Protein AF-A0A0D8Y1Y0-F1 (afdb_monomer)

Organism: Dictyocaulus viviparus (NCBI:txid29172)

Nearest PDB structures (foldseek):
  5npp-assembly1_B  TM=1.571E-01  e=1.015E+00  Staphylococcus aureus subsp. aureus N315
  6qtk-assembly1_A  TM=1.705E-01  e=2.287E+00  Staphylococcus aureus
  5z62-assembly1_C  TM=1.624E-01  e=1.889E+00  Homo sapiens
  6gau-assembly1_B  TM=1.739E-01  e=3.047E+00  Mycobacterium tuberculosis
  8pw5-assembly1_c  TM=1.811E-01  e=4.060E+00  Mus musculus

Foldseek 3Di:
DDDDDDPPLVVLLVVLVVLQDDDDDDPDPSPNLAHNLLSLLCVLLSDDLVLLVVLLVCLLQVQCVVNLVSLVVSLVPNPPPDPVSNVSNQLQRADPLLNCLSVPDDPVRSVVSNVCSVVVVVVVNVVVLVVSLVVDDPVNSSSSVSNVSSSSSSNVSNVVPDDDPDD

Radius of gyration: 17.38 Å; Cα contacts (8 Å, |Δi|>4): 128; chains: 1; bounding box: 42×51×51 Å

pLDDT: mean 80.51, std 20.12, range [32.12, 97.38]

Secondary structure (DSSP, 8-state):
--PPP-HHHHHHHHHHHHTT--S---SS-----S-HHHHHHHHHTT--HHHHHHHHHHHHHT--HHHHHHHHHHHHTS-TT-HHHHHHHHTTSPPHHHHHHHHTS-HHHHHHHHHHHHTT-HHHHHHHHHHHHHTS-HHHHHHHHHHHHHHHHHHHHHHHHSPPP--

Sequence (167 aa):
MAGVPTTSAAQWKNRILDSSGVHALSSAQECVCGTPQIYNVVVLLRLTPLDITEAKDAMMLWMFDQVSRTLHDRASQVEGENLYNLFMVERYLPSDEFIEAVDGLTVVQKTHIGELSIGGRNLELDQIINGVILSLPDEVQVKARNFMMLMNTLVCLHSSLQEPPYY

Mean predicted aligned error: 9.89 Å

Solvent-accessible surface area (backbone atoms only — not comparable to full-atom values): 9741 Å² total; per-residue (Å²): 139,82,85,83,80,76,64,61,70,58,54,51,54,48,51,58,52,61,60,56,64,90,80,88,91,69,100,63,88,73,81,63,47,66,53,67,70,52,54,50,38,48,59,62,40,61,66,46,74,64,56,31,50,46,37,35,50,23,68,50,68,66,47,54,68,64,49,44,52,52,52,52,58,31,50,74,65,49,73,86,87,44,69,66,60,54,53,56,41,60,50,40,41,66,44,71,71,54,50,50,56,54,65,68,49,49,70,69,56,53,51,53,49,40,53,33,49,75,66,65,38,59,71,61,53,52,50,52,52,50,52,56,39,71,73,44,60,74,78,53,31,57,27,41,51,36,20,51,53,47,42,53,23,33,36,41,46,51,61,73,67,54,75,77,83,88,125

Structure (mmCIF, N/CA/C/O backbone):
data_AF-A0A0D8Y1Y0-F1
#
_entry.id   AF-A0A0D8Y1Y0-F1
#
loop_
_atom_site.group_PDB
_atom_site.id
_atom_site.type_symbol
_atom_site.label_atom_id
_atom_site.label_alt_id
_atom_site.label_comp_id
_atom_site.label_asym_id
_atom_site.label_entity_id
_atom_site.label_seq_id
_atom_site.pdbx_PDB_ins_code
_atom_site.Cartn_x
_atom_site.Cartn_y
_atom_site.Cartn_z
_atom_site.occupancy
_atom_site.B_iso_or_equiv
_atom_site.auth_seq_id
_atom_site.auth_comp_id
_atom_site.auth_asym_id
_atom_site.auth_atom_id
_atom_site.pdbx_PDB_model_num
ATOM 1 N N . MET A 1 1 ? -1.287 25.437 35.291 1.00 40.28 1 MET A N 1
ATOM 2 C CA . MET A 1 1 ? -2.633 25.332 34.680 1.00 40.28 1 MET A CA 1
ATOM 3 C C . MET A 1 1 ? -2.722 26.468 33.669 1.00 40.28 1 MET A C 1
ATOM 5 O O . MET A 1 1 ? -2.467 27.585 34.076 1.00 40.28 1 MET A O 1
ATOM 9 N N . ALA A 1 2 ? -2.918 26.294 32.367 1.00 34.28 2 ALA A N 1
ATOM 10 C CA . ALA A 1 2 ? -3.565 25.229 31.615 1.00 34.28 2 ALA A CA 1
ATOM 11 C C . ALA A 1 2 ? -2.778 24.914 30.325 1.00 34.28 2 ALA A C 1
ATOM 13 O O . ALA A 1 2 ? -2.078 25.774 29.795 1.00 34.28 2 ALA A O 1
ATOM 14 N N . GLY A 1 3 ? -2.873 23.661 29.875 1.00 33.41 3 GLY A N 1
ATOM 15 C CA . GLY A 1 3 ? -2.253 23.163 28.651 1.00 33.41 3 GLY A CA 1
ATOM 16 C C . GLY A 1 3 ? -2.971 23.655 27.396 1.00 33.41 3 GLY A C 1
ATOM 17 O O . GLY A 1 3 ? -4.197 23.744 27.358 1.00 33.41 3 GLY A O 1
ATOM 18 N N . VAL A 1 4 ? -2.177 23.970 26.379 1.00 38.41 4 VAL A N 1
ATOM 19 C CA . VAL A 1 4 ? -2.618 24.297 25.020 1.00 38.41 4 VAL A CA 1
ATOM 20 C C . VAL A 1 4 ? -3.068 22.997 24.333 1.00 38.41 4 VAL A C 1
ATOM 22 O O . VAL A 1 4 ? -2.334 22.010 24.411 1.00 38.41 4 VAL A O 1
ATOM 25 N N . PRO A 1 5 ? -4.246 22.945 23.685 1.00 39.22 5 PRO A N 1
ATOM 26 C CA . PRO A 1 5 ? -4.713 21.733 23.031 1.00 39.22 5 PRO A CA 1
ATOM 27 C C . PRO A 1 5 ? -3.993 21.515 21.694 1.00 39.22 5 PRO A C 1
ATOM 29 O O . PRO A 1 5 ? -3.749 22.442 20.924 1.00 39.22 5 PRO A O 1
ATOM 32 N N . THR A 1 6 ? -3.665 20.255 21.435 1.00 42.03 6 THR A N 1
ATOM 33 C CA . THR A 1 6 ? -3.077 19.689 20.219 1.00 42.03 6 THR A CA 1
ATOM 34 C C . THR A 1 6 ? -4.003 19.881 19.010 1.00 42.03 6 THR A C 1
ATOM 36 O O . THR A 1 6 ? -4.928 19.109 18.773 1.00 42.03 6 THR A O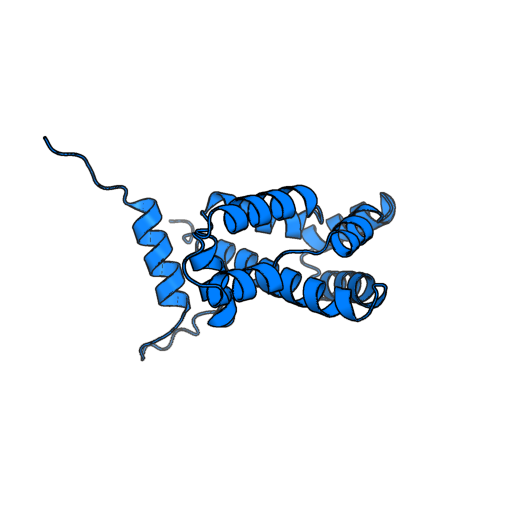 1
ATOM 39 N N . THR A 1 7 ? -3.766 20.932 18.226 1.00 46.44 7 THR A N 1
ATOM 40 C CA . THR A 1 7 ? -4.645 21.367 17.127 1.00 46.44 7 THR A CA 1
ATOM 41 C C . THR A 1 7 ? -4.493 20.590 15.815 1.00 46.44 7 THR A C 1
ATOM 43 O O . THR A 1 7 ? -5.437 20.597 15.029 1.00 46.44 7 THR A O 1
ATOM 46 N N . SER A 1 8 ? -3.391 19.867 15.564 1.00 53.12 8 SER A N 1
ATOM 47 C CA . SER A 1 8 ? -3.234 19.155 14.281 1.00 53.12 8 SER A CA 1
ATOM 48 C C . SER A 1 8 ? -4.024 17.841 14.244 1.00 53.12 8 SER A C 1
ATOM 50 O O . SER A 1 8 ? -4.929 17.705 13.436 1.00 53.12 8 SER A O 1
ATOM 52 N N . ALA A 1 9 ? -3.809 16.898 15.163 1.00 40.66 9 ALA A N 1
ATOM 53 C CA . ALA A 1 9 ? -4.478 15.590 15.105 1.00 40.66 9 ALA A CA 1
ATOM 54 C C . ALA A 1 9 ? -6.024 15.674 15.072 1.00 40.66 9 ALA A C 1
ATOM 56 O O . ALA A 1 9 ? -6.674 14.900 14.369 1.00 40.66 9 ALA A O 1
ATOM 57 N N . ALA A 1 10 ? -6.617 16.646 15.779 1.00 45.72 10 ALA A N 1
ATOM 58 C CA . ALA A 1 10 ? -8.064 16.866 15.785 1.00 45.72 10 ALA A CA 1
ATOM 59 C C . ALA A 1 10 ? -8.596 17.425 14.450 1.00 45.72 10 ALA A C 1
ATOM 61 O O . ALA A 1 10 ? -9.635 16.974 13.972 1.00 45.72 10 ALA A O 1
ATOM 62 N N . GLN A 1 11 ? -7.875 18.358 13.815 1.00 52.22 11 GLN A N 1
ATOM 63 C CA . GLN A 1 11 ? -8.240 18.874 12.489 1.00 52.22 11 GLN A CA 1
ATOM 64 C C . GLN A 1 11 ? -8.158 17.792 11.408 1.00 52.22 11 GLN A C 1
ATOM 66 O O . GLN A 1 11 ? -8.999 17.751 10.514 1.00 52.22 11 GLN A O 1
ATOM 71 N N . TRP A 1 12 ? -7.180 16.893 11.506 1.00 47.34 12 TRP A N 1
ATOM 72 C CA . TRP A 1 12 ? -6.992 15.808 10.543 1.00 47.34 12 TRP A CA 1
ATOM 73 C C . TRP A 1 12 ? -8.078 14.744 10.661 1.00 47.34 12 TRP A C 1
ATOM 75 O O . TRP A 1 12 ? -8.635 14.321 9.651 1.00 47.34 12 TRP A O 1
ATOM 85 N N . LYS A 1 13 ? -8.447 14.373 11.892 1.00 51.75 13 LYS A N 1
ATOM 86 C CA . LYS A 1 13 ? -9.573 13.468 12.136 1.00 51.75 13 LYS A CA 1
ATOM 87 C C . LYS A 1 13 ? -10.875 14.027 11.557 1.00 51.75 13 LYS A C 1
ATOM 89 O O . LYS A 1 13 ? -11.609 13.280 10.922 1.00 51.75 13 LYS A O 1
ATOM 94 N N . ASN A 1 14 ? -11.127 15.328 11.723 1.00 53.88 14 ASN A N 1
ATOM 95 C CA . ASN A 1 14 ? -12.312 15.972 11.156 1.00 53.88 14 ASN A CA 1
ATOM 96 C C . ASN A 1 14 ? -12.292 15.959 9.621 1.00 53.88 14 ASN A C 1
ATOM 98 O O . ASN A 1 14 ? -13.288 15.566 9.040 1.00 53.88 14 ASN A O 1
ATOM 102 N N . ARG A 1 15 ? -11.158 16.235 8.957 1.00 57.25 15 ARG A N 1
ATOM 103 C CA . ARG A 1 15 ? -11.072 16.157 7.481 1.00 57.25 15 ARG A CA 1
ATOM 104 C C . ARG A 1 15 ? -11.255 14.737 6.928 1.00 57.25 15 ARG A C 1
ATOM 106 O O . ARG A 1 15 ? -11.868 14.568 5.880 1.00 57.25 15 ARG A O 1
ATOM 113 N N . ILE A 1 16 ? -10.755 13.714 7.628 1.00 53.22 16 ILE A N 1
ATOM 114 C CA . ILE A 1 16 ? -10.997 12.303 7.269 1.00 53.22 16 ILE A CA 1
ATOM 115 C C . ILE A 1 16 ? -12.491 11.965 7.400 1.00 53.22 16 ILE A C 1
ATOM 117 O O . ILE A 1 16 ? -13.040 11.272 6.547 1.00 53.22 16 ILE A O 1
ATOM 121 N N . LEU A 1 17 ? -13.154 12.470 8.447 1.00 55.28 17 LEU A N 1
ATOM 122 C CA . LEU A 1 17 ? -14.593 12.294 8.659 1.00 55.28 17 LEU A CA 1
ATOM 123 C C . LEU A 1 17 ? -15.433 13.092 7.644 1.00 55.28 17 LEU A C 1
ATOM 125 O O . LEU A 1 17 ? -16.400 12.551 7.116 1.00 55.28 17 LEU A O 1
ATOM 129 N N . ASP A 1 18 ? -15.043 14.317 7.297 1.00 54.19 18 ASP A N 1
ATOM 130 C CA . ASP A 1 18 ? -15.715 15.139 6.280 1.00 54.19 18 ASP A CA 1
ATOM 131 C C . ASP A 1 18 ? -15.621 14.469 4.898 1.00 54.19 18 ASP A C 1
ATOM 133 O O . ASP A 1 18 ? -16.620 14.328 4.196 1.00 54.19 18 ASP A O 1
ATOM 137 N N . SER A 1 19 ? -14.455 13.900 4.569 1.00 50.22 19 SER A N 1
ATOM 138 C CA . SER A 1 19 ? -14.241 13.084 3.367 1.00 50.22 19 SER A CA 1
ATOM 139 C C . SER A 1 19 ? -15.071 11.786 3.325 1.00 50.22 19 SER A C 1
ATOM 141 O O . SER A 1 19 ? -15.148 11.163 2.264 1.00 50.22 19 SER A O 1
ATOM 143 N N . SER A 1 20 ? -15.659 11.353 4.447 1.00 47.19 20 SER A N 1
ATOM 144 C CA . SER A 1 20 ? -16.489 10.142 4.537 1.00 47.19 20 SER A CA 1
ATOM 145 C C . SER A 1 20 ? -17.991 10.392 4.319 1.00 47.19 20 SER A C 1
ATOM 147 O O . SER A 1 20 ? -18.762 9.435 4.258 1.00 47.19 20 SER A O 1
ATOM 149 N N . GLY A 1 21 ? -18.399 11.655 4.131 1.00 46.09 21 GLY A N 1
ATOM 150 C CA . GLY A 1 21 ? -19.657 12.036 3.485 1.00 46.09 21 GLY A CA 1
ATOM 151 C C . GLY A 1 21 ? -20.942 11.449 4.083 1.00 46.09 21 GLY A C 1
ATOM 152 O O . GLY A 1 21 ? -21.658 10.711 3.408 1.00 46.09 21 GLY A O 1
ATOM 153 N N . VAL A 1 22 ? -21.304 11.854 5.306 1.00 44.25 22 VAL A N 1
ATOM 154 C CA . VAL A 1 22 ? -22.705 11.846 5.774 1.00 44.25 22 VAL A CA 1
ATOM 155 C C . VAL A 1 22 ? -23.104 13.277 6.142 1.00 44.25 22 VAL A C 1
ATOM 157 O O . VAL A 1 22 ? -23.042 13.647 7.306 1.00 44.25 22 VAL A O 1
ATOM 160 N N . HIS A 1 23 ? -23.439 14.095 5.137 1.00 36.53 23 HIS A N 1
ATOM 161 C CA . HIS A 1 23 ? -24.515 15.108 5.089 1.00 36.53 23 HIS A CA 1
ATOM 162 C C . HIS A 1 23 ? -24.314 16.077 3.903 1.00 36.53 23 HIS A C 1
ATOM 164 O O . HIS A 1 23 ? -23.218 16.259 3.394 1.00 36.53 23 HIS A O 1
ATOM 170 N N . ALA A 1 24 ? -25.428 16.614 3.403 1.00 41.00 24 ALA A N 1
ATOM 171 C CA . ALA A 1 24 ? -25.623 17.107 2.042 1.00 41.00 24 ALA A CA 1
ATOM 172 C C . ALA A 1 24 ? -25.271 18.592 1.785 1.00 41.00 24 ALA A C 1
ATOM 174 O O . ALA A 1 24 ? -25.328 19.414 2.694 1.00 41.00 24 ALA A O 1
ATOM 175 N N . LEU A 1 25 ? -25.124 18.896 0.480 1.00 40.12 25 LEU A N 1
ATOM 176 C CA . LEU A 1 25 ? -25.242 20.188 -0.232 1.00 40.12 25 LEU A CA 1
ATOM 177 C C . LEU A 1 25 ? -24.039 21.156 -0.215 1.00 40.12 25 LEU A C 1
ATOM 179 O O . LEU A 1 25 ? -24.004 22.106 0.557 1.00 40.12 25 LEU A O 1
ATOM 183 N N . SER A 1 26 ? -23.161 21.029 -1.219 1.00 32.12 26 SER A N 1
ATOM 184 C CA . SER A 1 26 ? -22.576 22.151 -1.979 1.00 32.12 26 SER A CA 1
ATOM 185 C C . SER A 1 26 ? -21.871 21.613 -3.233 1.00 32.12 26 SER A C 1
ATOM 187 O O . SER A 1 26 ? -21.272 20.546 -3.205 1.00 32.12 26 SER A O 1
ATOM 189 N N . SER A 1 27 ? -21.982 22.317 -4.358 1.00 34.38 27 SER A N 1
ATOM 190 C CA . SER A 1 27 ? -21.611 21.890 -5.716 1.00 34.38 27 SER A CA 1
ATOM 191 C C . SER A 1 27 ? -20.102 21.896 -6.018 1.00 34.38 27 SER A C 1
ATOM 193 O O . SER A 1 27 ? -19.687 22.334 -7.091 1.00 34.38 27 SER A O 1
ATOM 195 N N . ALA A 1 28 ? -19.276 21.408 -5.099 1.00 38.25 28 ALA A N 1
ATOM 196 C CA . ALA A 1 28 ? -17.915 20.996 -5.404 1.00 38.25 28 ALA A CA 1
ATOM 197 C C . ALA A 1 28 ? -17.913 19.469 -5.449 1.00 38.25 28 ALA A C 1
ATOM 199 O O . ALA A 1 28 ? -18.358 18.822 -4.507 1.00 38.25 28 ALA A O 1
ATOM 200 N N . GLN A 1 29 ? -17.467 18.886 -6.560 1.00 36.94 29 GLN A N 1
ATOM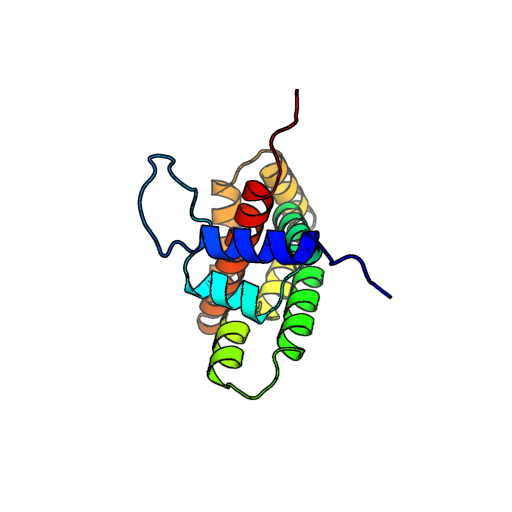 201 C CA . GLN A 1 29 ? -17.194 17.456 -6.641 1.00 36.94 29 GLN A CA 1
ATOM 202 C C . GLN A 1 29 ? -16.057 17.158 -5.648 1.00 36.94 29 GLN A C 1
ATOM 204 O O . GLN A 1 29 ? -14.883 17.246 -6.000 1.00 36.94 29 GLN A O 1
ATOM 209 N N . GLU A 1 30 ? -16.396 16.897 -4.387 1.00 42.91 30 GLU A N 1
ATOM 210 C CA . GLU A 1 30 ? -15.447 16.419 -3.390 1.00 42.91 30 GLU A CA 1
ATOM 211 C C . GLU A 1 30 ? -14.910 15.085 -3.905 1.00 42.91 30 GLU A C 1
ATOM 213 O O . GLU A 1 30 ? -15.660 14.141 -4.165 1.00 42.91 30 GLU A O 1
ATOM 218 N N . CYS A 1 31 ? -13.605 15.043 -4.167 1.00 45.94 31 CYS A N 1
ATOM 219 C CA . CYS A 1 31 ? -12.926 13.841 -4.618 1.00 45.94 31 CYS A CA 1
ATOM 220 C C . CYS A 1 31 ? -12.957 12.846 -3.451 1.00 45.94 31 CYS A C 1
ATOM 222 O O . CYS A 1 31 ? -12.144 12.930 -2.533 1.00 45.94 31 CYS A O 1
ATOM 224 N N . VAL A 1 32 ? -13.951 11.958 -3.435 1.00 70.44 32 VAL A N 1
ATOM 225 C CA . VAL A 1 32 ? -14.077 10.948 -2.385 1.00 70.44 32 VAL A CA 1
ATOM 226 C C . VAL A 1 32 ? -12.960 9.926 -2.595 1.00 70.44 32 VAL A C 1
ATOM 228 O O . VAL A 1 32 ? -12.983 9.151 -3.548 1.00 70.44 32 VAL A O 1
ATOM 231 N N . CYS A 1 33 ? -11.957 9.957 -1.719 1.00 74.69 33 CYS A N 1
ATOM 232 C CA . CYS A 1 33 ? -10.730 9.173 -1.852 1.00 74.69 33 CYS A CA 1
ATOM 233 C C . CYS A 1 33 ? -10.898 7.664 -1.649 1.00 74.69 33 CYS A C 1
ATOM 235 O O . CYS A 1 33 ? -9.990 6.908 -1.986 1.00 74.69 33 CYS A O 1
ATOM 237 N N . GLY A 1 34 ? -12.030 7.208 -1.110 1.00 78.06 34 GLY A N 1
ATOM 238 C CA . GLY A 1 34 ? -12.257 5.792 -0.853 1.00 78.06 34 GLY A CA 1
ATOM 239 C C . GLY A 1 34 ? -13.686 5.463 -0.441 1.00 78.06 34 GLY A C 1
ATOM 240 O O . GLY A 1 34 ? -14.589 6.292 -0.469 1.00 78.06 34 GLY A O 1
ATOM 241 N N . THR A 1 35 ? -13.903 4.211 -0.051 1.00 84.06 35 THR A N 1
ATOM 242 C CA . THR A 1 35 ? -15.203 3.759 0.460 1.00 84.06 35 THR A CA 1
ATOM 243 C C . THR A 1 35 ? -15.297 3.977 1.974 1.00 84.06 35 THR A C 1
ATOM 245 O O . THR A 1 35 ? -14.262 3.969 2.650 1.00 84.06 35 THR A O 1
ATOM 248 N N . PRO A 1 36 ? -16.508 4.101 2.555 1.00 83.25 36 PRO A N 1
ATOM 249 C CA . PRO A 1 36 ? -16.691 4.204 4.008 1.00 83.25 36 PRO A CA 1
ATOM 250 C C . PRO A 1 36 ? -15.969 3.102 4.799 1.00 83.25 36 PRO A C 1
ATOM 252 O O . PRO A 1 36 ? -15.462 3.335 5.894 1.00 83.25 36 PRO A O 1
ATOM 255 N N . GLN A 1 37 ? -15.871 1.897 4.230 1.00 84.38 37 GLN A N 1
ATOM 256 C CA . GLN A 1 37 ? -15.156 0.770 4.821 1.00 84.38 37 GLN A CA 1
ATOM 257 C C . GLN A 1 37 ? -13.658 1.055 4.980 1.00 84.38 37 GLN A C 1
ATOM 259 O O . GLN A 1 37 ? -13.100 0.753 6.031 1.00 84.38 37 GLN A O 1
ATOM 264 N N . ILE A 1 38 ? -13.012 1.656 3.977 1.00 85.69 38 ILE A N 1
ATOM 265 C CA . ILE A 1 38 ? -11.579 1.972 4.036 1.00 85.69 38 ILE A CA 1
ATOM 266 C C . ILE A 1 38 ? -11.326 3.110 5.028 1.00 85.69 38 ILE A C 1
ATOM 268 O O . ILE A 1 38 ? -10.387 3.027 5.814 1.00 85.69 38 ILE A O 1
ATOM 272 N N . TYR A 1 39 ? -12.199 4.122 5.085 1.00 84.94 39 TYR A N 1
ATOM 273 C CA . TYR A 1 39 ? -12.107 5.169 6.111 1.00 84.94 39 TYR A CA 1
ATOM 274 C C . TYR A 1 39 ? -12.184 4.603 7.527 1.00 84.94 39 TYR A C 1
ATOM 276 O O . TYR A 1 39 ? -11.409 5.005 8.395 1.00 84.94 39 TYR A O 1
ATOM 284 N N . ASN A 1 40 ? -13.060 3.620 7.755 1.00 86.81 40 ASN A N 1
ATOM 285 C CA . ASN A 1 40 ? -13.110 2.927 9.038 1.00 86.81 40 ASN A CA 1
ATOM 286 C C . ASN A 1 40 ? -11.776 2.244 9.359 1.00 86.81 40 ASN A C 1
ATOM 288 O O . ASN A 1 40 ? -11.316 2.352 10.490 1.00 86.81 40 ASN A O 1
ATOM 292 N N . VAL A 1 41 ? -11.121 1.604 8.385 1.00 89.56 41 VAL A N 1
ATOM 293 C CA . VAL A 1 41 ? -9.790 1.000 8.579 1.00 89.56 41 VAL A CA 1
ATOM 294 C C . VAL A 1 41 ? -8.745 2.061 8.937 1.00 89.56 41 VAL A C 1
ATOM 296 O O . VAL A 1 41 ? -8.017 1.878 9.908 1.00 89.56 41 VAL A O 1
ATOM 299 N N . VAL A 1 42 ? -8.717 3.199 8.234 1.00 89.31 42 VAL A N 1
ATOM 300 C CA . VAL A 1 42 ? -7.807 4.325 8.532 1.00 89.31 42 VAL A CA 1
ATOM 301 C C . VAL A 1 42 ? -7.989 4.828 9.969 1.00 89.31 42 VAL A C 1
ATOM 303 O O . VAL A 1 42 ? -7.011 5.039 10.690 1.00 89.31 42 VAL A O 1
ATOM 306 N N . VAL A 1 43 ? -9.241 4.989 10.409 1.00 88.62 43 VAL A N 1
ATOM 307 C CA . VAL A 1 43 ? -9.577 5.445 11.766 1.00 88.62 43 VAL A CA 1
ATOM 308 C C . VAL A 1 43 ? -9.235 4.389 12.819 1.00 88.62 43 VAL A C 1
ATOM 310 O O . VAL A 1 43 ? -8.687 4.738 13.865 1.00 88.62 43 VAL A O 1
ATOM 313 N N . LEU A 1 44 ? -9.532 3.113 12.556 1.00 90.88 44 LEU A N 1
ATOM 314 C CA . LEU A 1 44 ? -9.241 2.001 13.467 1.00 90.88 44 LEU A CA 1
ATOM 315 C C . LEU A 1 44 ? -7.738 1.831 13.684 1.00 90.88 44 LEU A C 1
ATOM 317 O O . LEU A 1 44 ? -7.303 1.710 14.826 1.00 90.88 44 LEU A O 1
ATOM 321 N N . LEU A 1 45 ? -6.953 1.910 12.609 1.00 91.12 45 LEU A N 1
ATOM 322 C CA . LEU A 1 45 ? -5.491 1.882 12.656 1.00 91.12 45 LEU A CA 1
ATOM 323 C C . LEU A 1 45 ? -4.882 3.149 13.270 1.00 91.12 45 LEU A C 1
ATOM 325 O O . LEU A 1 45 ? -3.682 3.185 13.526 1.00 91.12 45 LEU A O 1
ATOM 329 N N . ARG A 1 46 ? -5.685 4.195 13.513 1.00 90.62 46 ARG A N 1
ATOM 330 C CA . ARG A 1 46 ? -5.227 5.489 14.038 1.00 90.62 46 ARG A CA 1
ATOM 331 C C . ARG A 1 46 ? -4.070 6.064 13.207 1.00 90.62 46 ARG A C 1
ATOM 333 O O . ARG A 1 46 ? -3.115 6.596 13.774 1.00 90.62 46 ARG A O 1
ATOM 340 N N . LEU A 1 47 ? -4.158 5.946 11.877 1.00 90.56 47 LEU A N 1
ATOM 341 C CA . LEU A 1 47 ? -3.094 6.396 10.979 1.00 90.56 47 LEU A CA 1
ATOM 342 C C . LEU A 1 47 ? -2.866 7.900 11.121 1.00 90.56 47 LEU A C 1
ATOM 344 O O . LEU A 1 47 ? -3.789 8.715 11.056 1.00 90.56 47 LEU A O 1
ATOM 348 N N . THR A 1 48 ? -1.608 8.250 11.336 1.00 89.75 48 THR A N 1
ATOM 349 C CA . THR A 1 48 ? -1.133 9.620 11.469 1.00 89.75 48 THR A CA 1
ATOM 350 C C . THR A 1 48 ? -0.774 10.201 1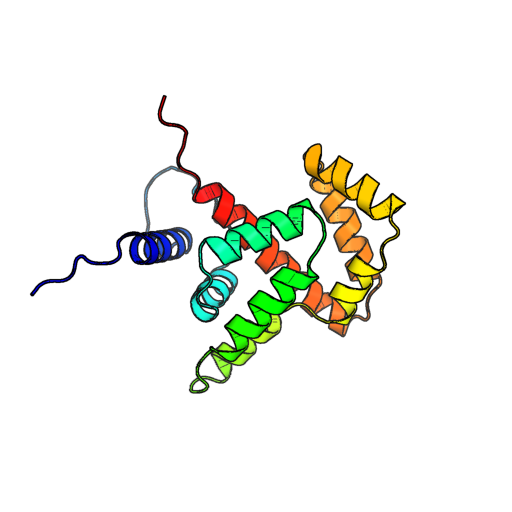0.099 1.00 89.75 48 THR A C 1
ATOM 352 O O . THR A 1 48 ? -0.592 9.457 9.135 1.00 89.75 48 THR A O 1
ATOM 355 N N . PRO A 1 49 ? -0.597 11.529 9.990 1.00 88.25 49 PRO A N 1
ATOM 356 C CA . PRO A 1 49 ? -0.118 12.140 8.751 1.00 88.25 49 PRO A CA 1
ATOM 357 C C . PRO A 1 49 ? 1.221 11.568 8.275 1.00 88.25 49 PRO A C 1
ATOM 359 O O . PRO A 1 49 ? 1.440 11.456 7.076 1.00 88.25 49 PRO A O 1
ATOM 362 N N . LEU A 1 50 ? 2.098 11.177 9.209 1.00 90.94 50 LEU A N 1
ATOM 363 C CA . LEU A 1 50 ? 3.382 10.564 8.881 1.00 90.94 50 LEU A CA 1
ATOM 364 C C . LEU A 1 50 ? 3.195 9.185 8.239 1.00 90.94 50 LEU A C 1
ATOM 366 O O . LEU A 1 50 ? 3.818 8.916 7.219 1.00 90.94 50 LEU A O 1
ATOM 370 N N . ASP A 1 51 ? 2.293 8.362 8.783 1.00 93.31 51 ASP A N 1
ATOM 371 C CA . ASP A 1 51 ? 1.983 7.040 8.219 1.00 93.31 51 ASP A CA 1
ATOM 372 C C . ASP A 1 51 ? 1.372 7.175 6.804 1.00 93.31 51 ASP A C 1
ATOM 374 O O . ASP A 1 51 ? 1.642 6.374 5.912 1.00 93.31 51 ASP A O 1
ATOM 378 N N . ILE A 1 52 ? 0.573 8.225 6.568 1.00 91.50 52 ILE A N 1
ATOM 379 C CA . ILE A 1 52 ? -0.003 8.536 5.249 1.00 91.50 52 ILE A CA 1
ATOM 380 C C . ILE A 1 52 ? 1.085 8.979 4.253 1.00 91.50 52 ILE A C 1
ATOM 382 O O . ILE A 1 52 ? 1.052 8.573 3.089 1.00 91.50 52 ILE A O 1
ATOM 386 N N . THR A 1 53 ? 2.051 9.795 4.683 1.00 92.94 53 THR A N 1
ATOM 387 C CA . THR A 1 53 ? 3.213 10.163 3.856 1.00 92.94 53 THR A CA 1
ATOM 388 C C . THR A 1 53 ? 4.056 8.940 3.516 1.00 92.94 53 THR A C 1
ATOM 390 O O . THR A 1 53 ? 4.402 8.754 2.354 1.00 92.94 53 THR A O 1
ATOM 393 N N . GLU A 1 54 ? 4.307 8.061 4.487 1.00 94.88 54 GLU A N 1
ATOM 394 C CA . GLU A 1 54 ? 5.015 6.799 4.255 1.00 94.88 54 GLU A CA 1
ATOM 395 C C . GLU A 1 54 ? 4.292 5.932 3.217 1.00 94.88 54 GLU A C 1
ATOM 397 O O . GLU A 1 54 ? 4.924 5.399 2.309 1.00 94.88 54 GLU A O 1
ATOM 402 N N . ALA A 1 55 ? 2.958 5.854 3.275 1.00 94.38 55 ALA A N 1
ATOM 403 C CA . ALA A 1 55 ? 2.179 5.134 2.275 1.00 94.38 55 ALA A CA 1
ATOM 404 C C . ALA A 1 55 ? 2.299 5.745 0.869 1.00 94.38 55 ALA A C 1
ATOM 406 O O . ALA A 1 55 ? 2.373 5.021 -0.126 1.00 94.38 55 ALA A O 1
ATOM 407 N N . LYS A 1 56 ? 2.349 7.077 0.770 1.00 92.56 56 LYS A N 1
ATOM 408 C CA . LYS A 1 56 ? 2.586 7.762 -0.504 1.00 92.56 56 LYS A CA 1
ATOM 409 C C . LYS A 1 56 ? 3.976 7.460 -1.055 1.00 92.56 56 LYS A C 1
ATOM 411 O O . LYS A 1 56 ? 4.096 7.160 -2.242 1.00 92.56 56 LYS A O 1
ATOM 416 N N . ASP A 1 57 ? 5.000 7.539 -0.217 1.00 92.50 57 ASP A N 1
ATOM 417 C CA . ASP A 1 57 ? 6.376 7.275 -0.630 1.00 92.50 57 ASP A CA 1
ATOM 418 C C . ASP A 1 57 ? 6.536 5.808 -1.049 1.00 92.50 57 ASP A C 1
ATOM 420 O O . ASP A 1 57 ? 7.114 5.531 -2.098 1.00 92.50 57 ASP A O 1
ATOM 424 N N . ALA A 1 58 ? 5.914 4.878 -0.318 1.00 93.69 58 ALA A N 1
ATOM 425 C CA . ALA A 1 58 ? 5.846 3.464 -0.677 1.00 93.69 58 ALA A CA 1
ATOM 426 C C . ALA A 1 58 ? 5.207 3.242 -2.057 1.00 93.69 58 ALA A C 1
ATOM 428 O O . ALA A 1 58 ? 5.740 2.490 -2.868 1.00 93.69 58 ALA A O 1
ATOM 429 N N . MET A 1 59 ? 4.105 3.935 -2.362 1.00 91.62 59 MET A N 1
ATOM 430 C CA . MET A 1 59 ? 3.446 3.873 -3.675 1.00 91.62 59 MET A CA 1
ATOM 431 C C . MET A 1 59 ? 4.285 4.492 -4.796 1.00 91.62 59 MET A C 1
ATOM 433 O O . MET A 1 59 ? 4.257 4.010 -5.926 1.00 91.62 59 MET A O 1
ATOM 437 N N . MET A 1 60 ? 5.042 5.550 -4.504 1.00 88.06 60 MET A N 1
ATOM 438 C CA . MET A 1 60 ? 5.915 6.194 -5.485 1.00 88.06 60 MET A CA 1
ATOM 439 C C . MET A 1 60 ? 7.147 5.336 -5.795 1.00 88.06 60 MET A C 1
ATOM 441 O O . MET A 1 60 ? 7.521 5.193 -6.960 1.00 88.06 60 MET A O 1
ATOM 445 N N . LEU A 1 61 ? 7.759 4.766 -4.756 1.00 88.75 61 LEU A N 1
ATOM 446 C CA . LEU A 1 61 ? 9.020 4.026 -4.823 1.00 88.75 61 LEU A CA 1
ATOM 447 C C . LEU A 1 61 ? 8.839 2.517 -5.014 1.00 88.75 61 LEU A C 1
ATOM 449 O O . LEU A 1 61 ? 9.821 1.825 -5.272 1.00 88.75 61 LEU A O 1
ATOM 453 N N . TRP A 1 62 ? 7.610 2.010 -4.893 1.00 89.31 62 TRP A N 1
ATOM 454 C CA . TRP A 1 62 ? 7.288 0.580 -4.937 1.00 89.31 62 TRP A CA 1
ATOM 455 C C . TRP A 1 62 ? 8.069 -0.237 -3.904 1.00 89.31 62 TRP A C 1
ATOM 457 O O . TRP A 1 62 ? 8.595 -1.315 -4.180 1.00 89.31 62 TRP A O 1
ATOM 467 N N . MET A 1 63 ? 8.137 0.310 -2.693 1.00 91.06 63 MET A N 1
ATOM 468 C CA . MET A 1 63 ? 8.748 -0.317 -1.527 1.00 91.06 63 MET A CA 1
ATOM 469 C C . MET A 1 63 ? 7.716 -0.367 -0.409 1.00 91.06 63 MET A C 1
ATOM 471 O O . MET A 1 63 ? 7.392 0.658 0.187 1.00 91.06 63 MET A O 1
ATOM 475 N N . PHE A 1 64 ? 7.162 -1.552 -0.158 1.00 95.12 64 PHE A N 1
ATOM 476 C CA . PHE A 1 64 ? 6.036 -1.721 0.765 1.00 95.12 64 PHE A CA 1
ATOM 477 C C . PHE A 1 64 ? 6.432 -2.320 2.121 1.00 95.12 64 PHE A C 1
ATOM 479 O O . PHE A 1 64 ? 5.588 -2.438 3.005 1.00 95.12 64 PHE A O 1
ATOM 486 N N . ASP A 1 65 ? 7.697 -2.677 2.320 1.00 94.12 65 ASP A N 1
ATOM 487 C CA . ASP A 1 65 ? 8.201 -3.336 3.527 1.00 94.12 65 ASP A CA 1
ATOM 488 C C . ASP A 1 65 ? 8.065 -2.463 4.786 1.00 94.12 65 ASP A C 1
ATOM 490 O O . ASP A 1 65 ? 7.707 -2.952 5.861 1.00 94.12 65 ASP A O 1
ATOM 494 N N . GLN A 1 66 ? 8.336 -1.160 4.671 1.00 95.00 66 GLN A N 1
ATOM 495 C CA . GLN A 1 66 ? 8.230 -0.239 5.799 1.00 95.00 66 GLN A CA 1
ATOM 496 C C . GLN A 1 66 ? 6.763 0.028 6.150 1.00 95.00 66 GLN A C 1
ATOM 498 O O . GLN A 1 66 ? 6.365 -0.209 7.290 1.00 95.00 66 GLN A O 1
ATOM 503 N N . VAL A 1 67 ? 5.940 0.391 5.158 1.00 96.00 67 VAL A N 1
ATOM 504 C CA . VAL A 1 67 ? 4.507 0.650 5.380 1.00 96.00 67 VAL A CA 1
ATOM 505 C C . VAL A 1 67 ? 3.768 -0.596 5.855 1.00 96.00 67 VAL A C 1
ATOM 507 O O . VAL A 1 67 ? 2.895 -0.492 6.710 1.00 96.00 67 VAL A O 1
ATOM 510 N N . SER A 1 68 ? 4.153 -1.785 5.387 1.00 96.31 68 SER A N 1
ATOM 511 C CA . SER A 1 68 ? 3.628 -3.056 5.893 1.00 96.31 68 SER A CA 1
ATOM 512 C C . SER A 1 68 ? 3.858 -3.190 7.400 1.00 96.31 68 SER A C 1
ATOM 514 O O . SER A 1 68 ? 2.903 -3.380 8.158 1.00 96.31 68 SER A O 1
ATOM 516 N N . ARG A 1 69 ? 5.104 -2.997 7.857 1.00 96.25 69 ARG A N 1
ATOM 517 C CA . ARG A 1 69 ? 5.456 -3.040 9.284 1.00 96.25 69 ARG A CA 1
ATOM 518 C C . ARG A 1 69 ? 4.681 -2.005 10.088 1.00 96.25 69 ARG A C 1
ATOM 520 O O . ARG A 1 69 ? 4.073 -2.360 11.093 1.00 96.25 69 ARG A O 1
ATOM 527 N N . THR A 1 70 ? 4.620 -0.766 9.606 1.00 95.88 70 THR A N 1
ATOM 528 C CA . THR A 1 70 ? 3.844 0.304 10.243 1.00 95.88 70 THR A CA 1
ATOM 529 C C . THR A 1 70 ? 2.375 -0.092 10.396 1.00 95.88 70 THR A C 1
ATOM 531 O O . THR A 1 70 ? 1.811 0.034 11.480 1.00 95.88 70 THR A O 1
ATOM 534 N N . LEU A 1 71 ? 1.739 -0.621 9.348 1.00 95.12 71 LEU A N 1
ATOM 535 C CA . LEU A 1 71 ? 0.334 -1.030 9.397 1.00 95.12 71 LEU A CA 1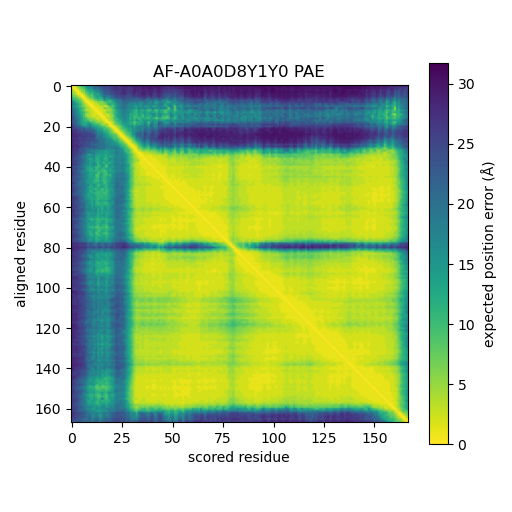
ATOM 536 C C . LEU A 1 71 ? 0.101 -2.208 10.354 1.00 95.12 71 LEU A C 1
ATOM 538 O O . LEU A 1 71 ? -0.880 -2.185 11.099 1.00 95.12 71 LEU A O 1
ATOM 542 N N . HIS A 1 72 ? 1.000 -3.195 10.393 1.00 94.81 72 HIS A N 1
ATOM 543 C CA . HIS A 1 72 ? 0.934 -4.301 11.355 1.00 94.81 72 HIS A CA 1
ATOM 544 C C . HIS A 1 72 ? 1.122 -3.825 12.803 1.00 94.81 72 HIS A C 1
ATOM 546 O O . HIS A 1 72 ? 0.363 -4.231 13.689 1.00 94.81 72 HIS A O 1
ATOM 552 N N . ASP A 1 73 ? 2.054 -2.905 13.049 1.00 93.88 73 ASP A N 1
ATOM 553 C CA . ASP A 1 73 ? 2.265 -2.308 14.369 1.00 93.88 73 ASP A CA 1
ATOM 554 C C . ASP A 1 73 ? 1.026 -1.530 14.827 1.00 93.88 73 ASP A C 1
ATOM 556 O O . ASP A 1 73 ? 0.591 -1.666 15.974 1.00 93.88 73 ASP A O 1
ATOM 560 N N . ARG A 1 74 ? 0.402 -0.758 13.929 1.00 91.94 74 ARG A N 1
ATOM 561 C CA . ARG A 1 74 ? -0.863 -0.053 14.189 1.00 91.94 74 ARG A CA 1
ATOM 562 C C . ARG A 1 74 ? -2.013 -1.025 14.451 1.00 91.94 74 ARG A C 1
ATOM 564 O O . ARG A 1 74 ? -2.797 -0.799 15.370 1.00 91.94 74 ARG A O 1
ATOM 571 N N . ALA A 1 75 ? -2.091 -2.121 13.698 1.00 91.12 75 ALA A N 1
ATOM 572 C CA . ALA A 1 75 ? -3.101 -3.157 13.887 1.00 91.12 75 ALA A CA 1
ATOM 573 C C . ALA A 1 75 ? -2.974 -3.846 15.254 1.00 91.12 75 ALA A C 1
ATOM 575 O O . ALA A 1 75 ? -3.985 -4.079 15.913 1.00 91.12 75 ALA A O 1
ATOM 576 N N . SER A 1 76 ? -1.747 -4.091 15.730 1.00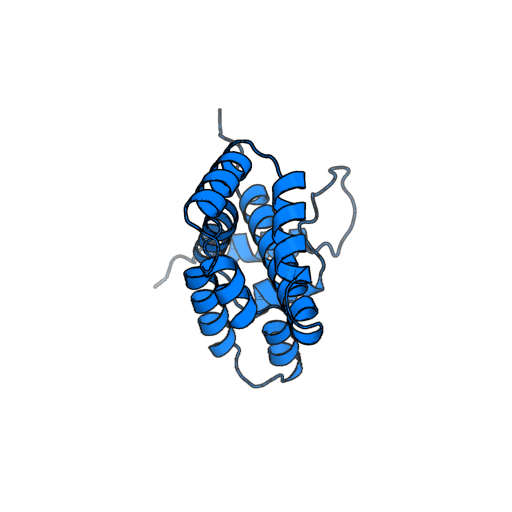 89.75 76 SER A N 1
ATOM 577 C CA . SER A 1 76 ? -1.502 -4.688 17.054 1.00 89.75 76 SER A CA 1
ATOM 578 C C . SER A 1 76 ? -2.020 -3.835 18.225 1.00 89.75 76 SER A C 1
ATOM 580 O O . SER A 1 76 ? -2.268 -4.351 19.313 1.00 89.75 76 SER A O 1
ATOM 582 N N . GLN A 1 77 ? -2.214 -2.530 17.996 1.00 86.75 77 GLN A N 1
ATOM 583 C CA . GLN A 1 77 ? -2.710 -1.559 18.977 1.00 86.75 77 GLN A CA 1
ATOM 584 C C . GLN A 1 77 ? -4.236 -1.396 18.945 1.00 86.75 77 GLN A C 1
ATOM 586 O O . GLN A 1 77 ? -4.790 -0.632 19.740 1.00 86.75 77 GLN A O 1
ATOM 591 N N . VAL A 1 78 ? -4.932 -2.078 18.029 1.00 85.38 78 VAL A N 1
ATOM 592 C CA . VAL A 1 78 ? -6.396 -2.101 17.995 1.00 85.38 78 VAL A CA 1
ATOM 593 C C . VAL A 1 78 ? -6.872 -2.935 19.188 1.00 85.38 78 VAL A C 1
ATOM 595 O O . VAL A 1 78 ? -6.854 -4.162 19.155 1.00 85.38 78 VAL A O 1
ATOM 598 N N . GLU A 1 79 ? -7.241 -2.255 20.278 1.00 67.31 79 GLU A N 1
ATOM 599 C CA . GLU A 1 79 ? -7.666 -2.877 21.539 1.00 67.31 79 GLU A CA 1
ATOM 600 C C . GLU A 1 79 ? -8.785 -3.918 21.321 1.00 67.31 79 GLU A C 1
ATOM 602 O O . GLU A 1 79 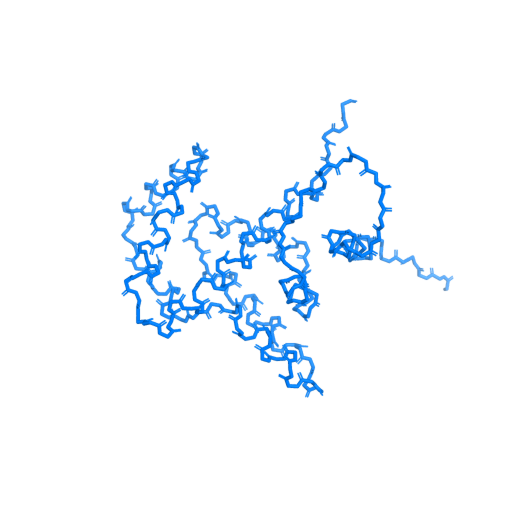? -9.795 -3.666 20.658 1.00 67.31 79 GLU A O 1
ATOM 607 N N . GLY A 1 80 ? -8.576 -5.114 21.883 1.00 60.12 80 GLY A N 1
ATOM 608 C CA . GLY A 1 80 ? -9.261 -6.368 21.547 1.00 60.12 80 GLY A CA 1
ATOM 609 C C . GLY A 1 80 ? -10.709 -6.539 22.014 1.00 60.12 80 GLY A C 1
ATOM 610 O O . GLY A 1 80 ? -11.143 -7.672 22.203 1.00 60.12 80 GLY A O 1
ATOM 611 N N . GLU A 1 81 ? -11.482 -5.469 22.196 1.00 57.78 81 GLU A N 1
ATOM 612 C CA . GLU A 1 81 ? -12.885 -5.595 22.628 1.00 57.78 81 GLU A CA 1
ATOM 613 C C . GLU A 1 81 ? -13.858 -5.880 21.471 1.00 57.78 81 GLU A C 1
ATOM 615 O O . GLU A 1 81 ? -14.998 -6.281 21.702 1.00 57.78 81 GLU A O 1
ATOM 620 N N . ASN A 1 82 ? -13.424 -5.734 20.211 1.00 73.88 82 ASN A N 1
ATOM 621 C CA . ASN A 1 82 ? -14.288 -5.947 19.053 1.00 73.88 82 ASN A CA 1
ATOM 622 C C . ASN A 1 82 ? -13.603 -6.762 17.942 1.00 73.88 82 ASN A C 1
ATOM 624 O O . ASN A 1 82 ? -12.886 -6.218 17.100 1.00 73.88 82 ASN A O 1
ATOM 628 N N . LEU A 1 83 ? -13.891 -8.070 17.902 1.00 81.06 83 LEU A N 1
ATOM 629 C CA . LEU A 1 83 ? -13.419 -9.005 16.867 1.00 81.06 83 LEU A CA 1
ATOM 630 C C . LEU A 1 83 ? -13.754 -8.542 15.443 1.00 81.06 83 LEU A C 1
ATOM 632 O O . LEU A 1 83 ? -12.998 -8.818 14.515 1.00 81.06 83 LEU A O 1
ATOM 636 N N . TYR A 1 84 ? -14.859 -7.812 15.264 1.00 85.06 84 TYR A N 1
ATOM 637 C CA . TYR A 1 84 ? -15.219 -7.247 13.967 1.00 85.06 84 TYR A CA 1
ATOM 638 C C . TYR A 1 84 ? -14.207 -6.190 13.510 1.00 85.06 84 TYR A C 1
ATOM 640 O O . TYR A 1 84 ? -13.827 -6.180 12.344 1.00 85.06 84 TYR A O 1
ATOM 648 N N . ASN A 1 85 ? -13.715 -5.341 14.417 1.00 86.38 85 ASN A N 1
ATOM 649 C CA . ASN A 1 85 ? -12.721 -4.318 14.082 1.00 86.38 85 ASN A CA 1
ATOM 650 C C . ASN A 1 85 ? -11.377 -4.946 13.698 1.00 86.38 85 ASN A C 1
ATOM 652 O O . ASN A 1 85 ? -10.768 -4.521 12.719 1.00 86.38 85 ASN A O 1
ATOM 656 N N . LEU A 1 86 ? -10.953 -5.984 14.426 1.00 84.25 86 LEU A N 1
ATOM 657 C CA . LEU A 1 86 ? -9.744 -6.744 14.099 1.00 84.25 86 LEU A CA 1
ATOM 658 C C . LEU A 1 86 ? -9.868 -7.419 12.729 1.00 84.25 86 LEU A C 1
ATOM 660 O O . LEU A 1 86 ? -8.982 -7.274 11.893 1.00 84.25 86 LEU A O 1
ATOM 664 N N . PHE A 1 87 ? -10.998 -8.080 12.461 1.00 88.38 87 PHE A N 1
ATOM 665 C CA . PHE A 1 87 ? -11.268 -8.693 11.160 1.00 88.38 87 PHE A CA 1
ATOM 666 C C . PHE A 1 87 ? -11.266 -7.666 10.018 1.00 88.38 87 PHE A C 1
ATOM 668 O O . PHE A 1 87 ? -10.708 -7.917 8.949 1.00 88.38 87 PHE A O 1
ATOM 675 N N . MET A 1 88 ? -11.879 -6.500 10.243 1.00 87.50 88 MET A N 1
ATOM 676 C CA . MET A 1 88 ? -11.913 -5.419 9.262 1.00 87.50 88 MET A CA 1
ATOM 677 C C . MET A 1 88 ? -10.516 -4.902 8.934 1.00 87.50 88 MET A C 1
ATOM 679 O O . MET A 1 88 ? -10.233 -4.689 7.764 1.00 87.50 88 MET A O 1
ATOM 683 N N . VAL A 1 89 ? -9.647 -4.717 9.928 1.00 91.50 89 VAL A N 1
ATOM 684 C CA . VAL A 1 89 ? -8.267 -4.259 9.710 1.00 91.50 89 VAL A CA 1
ATOM 685 C C . VAL A 1 89 ? -7.434 -5.327 9.001 1.00 91.50 89 VAL A C 1
ATOM 687 O O . VAL A 1 89 ? -6.833 -5.037 7.969 1.00 91.50 89 VAL A O 1
ATOM 690 N N . GLU A 1 90 ? -7.458 -6.567 9.495 1.00 91.31 90 GLU A N 1
ATOM 691 C CA . GLU A 1 90 ? -6.658 -7.685 8.972 1.00 91.31 90 GLU A CA 1
ATOM 692 C C . GLU A 1 90 ? -6.886 -7.923 7.472 1.00 91.31 90 GLU A C 1
ATOM 694 O O . GLU A 1 90 ? -5.968 -8.262 6.727 1.00 91.31 90 GLU A O 1
ATOM 699 N N . ARG A 1 91 ? -8.112 -7.685 6.995 1.00 92.12 91 ARG A N 1
ATOM 700 C CA . ARG A 1 91 ? -8.482 -7.835 5.583 1.00 92.12 91 ARG A CA 1
ATOM 701 C C . ARG A 1 91 ? -7.734 -6.888 4.632 1.00 92.12 91 ARG A C 1
ATOM 703 O O . ARG A 1 91 ? -7.660 -7.190 3.438 1.00 92.12 91 ARG A O 1
ATOM 710 N N . TYR A 1 92 ? -7.245 -5.755 5.134 1.00 94.56 92 TYR A N 1
ATOM 711 C CA . TYR A 1 92 ? -6.568 -4.712 4.355 1.00 94.56 92 TYR A CA 1
ATOM 712 C C . TYR A 1 92 ? -5.064 -4.633 4.623 1.00 94.56 92 TYR A C 1
ATOM 714 O O . TYR A 1 92 ? -4.379 -3.877 3.936 1.00 94.56 92 TYR A O 1
ATOM 722 N N . LEU A 1 93 ? -4.546 -5.395 5.589 1.00 94.69 93 LEU A N 1
ATOM 723 C CA . LEU A 1 93 ? -3.105 -5.541 5.760 1.00 94.69 93 LEU A CA 1
ATOM 724 C C . LEU A 1 93 ? -2.523 -6.311 4.568 1.00 94.69 93 LEU A C 1
ATOM 726 O O . LEU A 1 93 ? -3.208 -7.178 4.011 1.00 94.69 93 LEU A O 1
ATOM 730 N N . PRO A 1 94 ? -1.288 -6.001 4.146 1.00 94.50 94 PRO A N 1
ATOM 731 C CA . PRO A 1 94 ? -0.638 -6.765 3.095 1.00 94.50 94 PRO A CA 1
ATOM 732 C C . PRO A 1 94 ? -0.402 -8.214 3.547 1.00 94.50 94 PRO A C 1
ATOM 734 O O . PRO A 1 94 ? -0.430 -8.541 4.732 1.00 94.50 94 PRO A O 1
ATOM 737 N N . SER A 1 95 ? -0.210 -9.106 2.583 1.00 95.00 95 SER A N 1
ATOM 738 C CA . SER A 1 95 ? 0.300 -10.454 2.837 1.00 95.00 95 SER A CA 1
ATOM 739 C C . SER A 1 95 ? 1.806 -10.491 2.612 1.00 95.00 95 SER A C 1
ATOM 741 O O . SER A 1 95 ? 2.311 -9.764 1.751 1.00 95.00 95 SER A O 1
ATOM 743 N N . ASP A 1 96 ? 2.508 -11.372 3.319 1.00 95.38 96 ASP A N 1
ATOM 744 C CA . ASP A 1 96 ? 3.955 -11.540 3.153 1.00 95.38 96 ASP A CA 1
ATOM 745 C C . ASP A 1 96 ? 4.292 -11.923 1.707 1.00 95.38 96 ASP A C 1
ATOM 747 O O . ASP A 1 96 ? 5.173 -11.328 1.099 1.00 95.38 96 ASP A O 1
ATOM 751 N N . GLU A 1 97 ? 3.498 -12.800 1.089 1.00 96.56 97 GLU A N 1
ATOM 752 C CA . GLU A 1 97 ? 3.692 -13.240 -0.296 1.00 96.56 97 GLU A CA 1
ATOM 753 C C . GLU A 1 97 ? 3.570 -12.091 -1.305 1.00 96.56 97 GLU A C 1
ATOM 755 O O . GLU A 1 97 ? 4.222 -12.098 -2.348 1.00 96.56 97 GLU A O 1
ATOM 760 N N . PHE A 1 98 ? 2.731 -11.092 -1.015 1.00 96.81 98 PHE A N 1
ATOM 761 C CA . PHE A 1 98 ? 2.611 -9.920 -1.878 1.00 96.81 98 PHE A CA 1
ATOM 762 C C . PHE A 1 98 ? 3.829 -9.007 -1.725 1.00 96.81 98 PHE A C 1
ATOM 764 O O . PHE A 1 98 ? 4.369 -8.547 -2.732 1.00 96.81 98 PHE A O 1
ATOM 771 N N . ILE A 1 99 ? 4.277 -8.775 -0.485 1.00 96.81 99 ILE A N 1
ATOM 772 C CA . ILE A 1 99 ? 5.486 -7.989 -0.213 1.00 96.81 99 ILE A CA 1
ATOM 773 C C . ILE A 1 99 ? 6.696 -8.653 -0.875 1.00 96.81 99 ILE A C 1
ATOM 775 O O . ILE A 1 99 ? 7.407 -7.995 -1.628 1.00 96.81 99 ILE A O 1
ATOM 779 N N . GLU A 1 100 ? 6.864 -9.966 -0.708 1.00 95.94 100 GLU A N 1
ATOM 780 C CA . GLU A 1 100 ? 7.932 -10.742 -1.340 1.00 95.94 100 GLU A CA 1
ATOM 781 C C . GLU A 1 100 ? 7.877 -10.686 -2.872 1.00 95.94 100 GLU A C 1
ATOM 783 O O . GLU A 1 100 ? 8.917 -10.564 -3.519 1.00 95.94 100 GLU A O 1
ATOM 788 N N . ALA A 1 101 ? 6.686 -10.736 -3.475 1.00 95.62 101 ALA A N 1
ATOM 789 C CA . ALA A 1 101 ? 6.546 -10.652 -4.927 1.00 95.62 101 ALA A CA 1
ATOM 790 C C . ALA A 1 101 ? 6.954 -9.280 -5.484 1.00 95.62 101 ALA A C 1
ATOM 792 O O . ALA A 1 101 ? 7.616 -9.211 -6.522 1.00 95.62 101 ALA A O 1
ATOM 793 N N . VAL A 1 102 ? 6.599 -8.189 -4.798 1.00 94.69 102 VAL A N 1
ATOM 794 C CA . VAL A 1 102 ? 7.051 -6.842 -5.181 1.00 94.69 102 VAL A CA 1
ATOM 795 C C . VAL A 1 102 ? 8.549 -6.676 -4.912 1.00 94.69 102 VAL A C 1
ATOM 797 O O . VAL A 1 102 ? 9.279 -6.122 -5.739 1.00 94.69 102 VAL A O 1
ATOM 800 N N . ASP A 1 103 ? 9.043 -7.198 -3.792 1.00 93.12 103 ASP A N 1
ATOM 801 C CA . ASP A 1 103 ? 10.455 -7.105 -3.442 1.00 93.12 103 ASP A CA 1
ATOM 802 C C . ASP A 1 103 ? 11.349 -7.919 -4.375 1.00 93.12 103 ASP A C 1
ATOM 804 O O . ASP A 1 103 ? 12.447 -7.460 -4.705 1.00 93.12 103 ASP A O 1
ATOM 808 N N . GLY A 1 104 ? 10.843 -9.049 -4.869 1.00 93.31 104 GLY A N 1
ATOM 809 C CA . GLY A 1 104 ? 11.481 -9.920 -5.850 1.00 93.31 104 GLY A CA 1
ATOM 810 C C . GLY A 1 104 ? 11.571 -9.340 -7.264 1.00 93.31 104 GLY A C 1
ATOM 811 O O . GLY A 1 104 ? 12.238 -9.933 -8.117 1.00 93.31 104 GLY A O 1
ATOM 812 N N . LEU A 1 105 ? 10.957 -8.181 -7.537 1.00 92.44 105 LEU A N 1
ATOM 813 C CA . LEU A 1 105 ? 11.160 -7.474 -8.800 1.00 92.44 105 LEU A CA 1
ATOM 814 C C . LEU A 1 105 ? 12.641 -7.124 -8.982 1.00 92.44 105 LEU A C 1
ATOM 816 O O . LEU A 1 105 ? 13.312 -6.608 -8.085 1.00 92.44 105 LEU A O 1
ATOM 820 N N . THR A 1 106 ? 13.155 -7.373 -10.182 1.00 92.56 106 THR A N 1
ATOM 821 C CA . THR A 1 106 ? 14.549 -7.068 -10.514 1.00 92.56 106 THR A CA 1
ATOM 822 C C . THR A 1 106 ? 14.821 -5.568 -10.434 1.00 92.56 106 THR A C 1
ATOM 824 O O . THR A 1 106 ? 13.928 -4.742 -10.629 1.00 92.56 106 THR A O 1
ATOM 827 N N . VAL A 1 107 ? 16.091 -5.200 -10.239 1.00 90.50 107 VAL A N 1
ATOM 828 C CA . VAL A 1 107 ? 16.520 -3.792 -10.229 1.00 90.50 107 VAL A CA 1
ATOM 829 C C . VAL A 1 107 ? 16.059 -3.060 -11.494 1.00 90.50 107 VAL A C 1
ATOM 831 O O . VAL A 1 107 ? 15.535 -1.960 -11.394 1.00 90.50 107 VAL A O 1
ATOM 834 N N . VAL A 1 108 ? 16.166 -3.692 -12.669 1.00 93.38 108 VAL A N 1
ATOM 835 C CA . VAL A 1 108 ? 15.728 -3.103 -13.949 1.00 93.38 108 VAL A CA 1
ATOM 836 C C . VAL A 1 108 ? 14.219 -2.842 -13.963 1.00 93.38 108 VAL A C 1
ATOM 838 O O . VAL A 1 108 ? 13.790 -1.776 -14.399 1.00 93.38 108 VAL A O 1
ATOM 841 N N . GLN A 1 109 ? 13.409 -3.777 -13.455 1.00 91.81 109 GLN A N 1
ATOM 842 C CA . GLN A 1 109 ? 11.959 -3.591 -13.348 1.00 91.81 109 GLN A CA 1
ATOM 843 C C . GLN A 1 109 ? 11.614 -2.458 -12.377 1.00 91.81 109 GLN A C 1
ATOM 845 O O . GLN A 1 109 ? 10.813 -1.597 -12.727 1.00 91.81 109 GLN A O 1
ATOM 850 N N . LYS A 1 110 ? 12.253 -2.411 -11.200 1.00 89.94 110 LYS A N 1
ATOM 851 C CA . LYS A 1 110 ? 12.036 -1.339 -10.214 1.00 89.94 110 LYS A CA 1
ATOM 852 C C . LYS A 1 110 ? 12.464 0.030 -10.752 1.00 89.94 110 LYS A C 1
ATOM 854 O O . LYS A 1 110 ? 11.752 1.007 -10.546 1.00 89.94 110 LYS A O 1
ATOM 859 N N . THR A 1 111 ? 13.570 0.111 -11.498 1.00 90.19 111 THR A N 1
ATOM 860 C CA . THR A 1 111 ? 13.982 1.350 -12.178 1.00 90.19 111 THR A CA 1
ATOM 861 C C . THR A 1 111 ? 12.934 1.801 -13.191 1.00 90.19 111 THR A C 1
ATOM 863 O O . THR A 1 111 ? 12.520 2.956 -13.148 1.00 90.19 111 THR A O 1
ATOM 866 N N . HIS A 1 112 ? 12.455 0.897 -14.050 1.00 93.06 112 HIS A N 1
ATOM 867 C 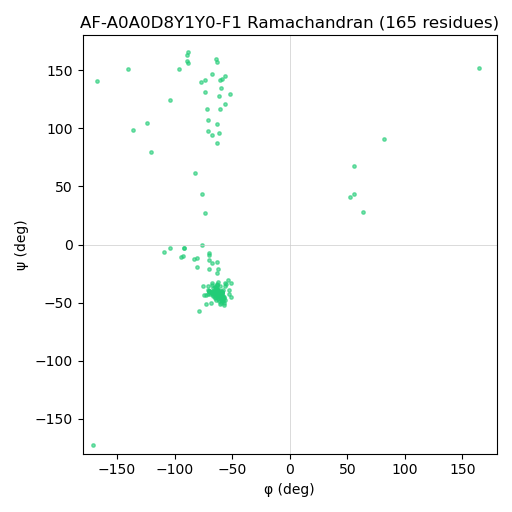CA . HIS A 1 112 ? 11.424 1.227 -15.034 1.00 93.06 112 HIS A CA 1
ATOM 868 C C . HIS A 1 112 ? 10.120 1.701 -14.374 1.00 93.06 112 HIS A C 1
ATOM 870 O O . HIS A 1 112 ? 9.530 2.695 -14.785 1.00 93.06 112 HIS A O 1
ATOM 876 N N . ILE A 1 113 ? 9.697 1.028 -13.306 1.00 93.25 113 ILE A N 1
ATOM 877 C CA . ILE A 1 113 ? 8.547 1.437 -12.496 1.00 93.25 113 ILE A CA 1
ATOM 878 C C . ILE A 1 113 ? 8.757 2.840 -11.913 1.00 93.25 113 ILE A C 1
ATOM 880 O O . ILE A 1 113 ? 7.860 3.672 -12.002 1.00 93.25 113 ILE A O 1
ATOM 884 N N . GLY A 1 114 ? 9.945 3.140 -11.382 1.00 88.88 114 GLY A N 1
ATOM 885 C CA . GLY A 1 114 ? 10.278 4.474 -10.881 1.00 88.88 114 GLY A CA 1
ATOM 886 C C . GLY A 1 114 ? 10.156 5.565 -11.952 1.00 88.88 114 GLY A C 1
ATOM 887 O O . GLY A 1 114 ? 9.611 6.635 -11.680 1.00 88.88 114 GLY A O 1
ATOM 888 N N . GLU A 1 115 ? 10.588 5.291 -13.186 1.00 92.38 115 GLU A N 1
ATOM 889 C CA . GLU A 1 115 ? 10.405 6.204 -14.326 1.00 92.38 115 GLU A CA 1
ATOM 890 C C . GLU A 1 115 ? 8.920 6.439 -14.640 1.00 92.38 115 GLU A C 1
ATOM 892 O O . GLU A 1 115 ? 8.510 7.578 -14.880 1.00 92.38 115 GLU A O 1
ATOM 897 N N . LEU A 1 116 ? 8.099 5.384 -14.594 1.00 93.94 116 LEU A N 1
ATOM 898 C CA . LEU A 1 116 ? 6.649 5.478 -14.784 1.00 93.94 116 LEU A CA 1
ATOM 899 C C . LEU A 1 116 ? 5.979 6.295 -13.666 1.00 93.94 116 LEU A C 1
ATOM 901 O O . LEU A 1 116 ? 5.150 7.157 -13.970 1.00 93.94 116 LEU A O 1
ATOM 905 N N . SER A 1 117 ? 6.369 6.080 -12.404 1.00 89.06 117 SER A N 1
ATOM 906 C CA . SER A 1 117 ? 5.900 6.845 -11.238 1.00 89.06 117 SER A CA 1
ATOM 907 C C . SER A 1 117 ? 6.207 8.334 -11.374 1.00 89.06 117 SER A C 1
ATOM 909 O O . SER A 1 117 ? 5.311 9.164 -11.227 1.00 89.06 117 SER A O 1
ATOM 911 N N . ILE A 1 118 ? 7.448 8.689 -11.723 1.00 87.69 118 ILE A N 1
ATOM 912 C CA . ILE A 1 118 ? 7.856 10.087 -11.939 1.00 87.69 118 ILE A CA 1
ATOM 913 C C . ILE A 1 118 ? 7.109 10.696 -13.135 1.00 87.69 118 ILE A C 1
ATOM 915 O O . ILE A 1 118 ? 6.712 11.860 -13.097 1.00 87.69 118 ILE A O 1
ATOM 919 N N . GLY A 1 119 ? 6.889 9.909 -14.190 1.00 88.81 119 GLY A N 1
ATOM 920 C CA . GLY A 1 119 ? 6.161 10.320 -15.388 1.00 88.81 119 GLY A CA 1
ATOM 921 C C . GLY A 1 119 ? 4.636 10.380 -15.237 1.00 88.81 119 GLY A C 1
ATOM 922 O O . GLY A 1 119 ? 3.960 10.700 -16.216 1.00 88.81 119 GLY A O 1
ATOM 923 N N . GLY A 1 120 ? 4.080 10.050 -14.065 1.00 87.50 120 GLY A N 1
ATOM 924 C CA . GLY A 1 120 ? 2.633 10.035 -13.823 1.00 87.50 120 GLY A CA 1
ATOM 925 C C . GLY A 1 120 ? 1.870 9.010 -14.671 1.00 87.50 120 GLY A C 1
ATOM 926 O O . GLY A 1 120 ? 0.701 9.218 -15.002 1.00 87.50 120 GLY A O 1
ATOM 927 N N . ARG A 1 121 ? 2.527 7.914 -15.070 1.00 93.75 121 ARG A N 1
ATOM 928 C CA . ARG A 1 121 ? 1.976 6.854 -15.934 1.00 93.75 121 ARG A CA 1
ATOM 929 C C . ARG A 1 121 ? 1.136 5.859 -15.129 1.00 93.75 121 ARG A C 1
ATOM 931 O O . ARG A 1 121 ? 1.448 4.676 -15.037 1.00 93.75 121 ARG A O 1
ATOM 938 N N . ASN A 1 122 ? 0.065 6.369 -14.517 1.00 89.25 122 ASN A N 1
ATOM 939 C CA . ASN A 1 122 ? -0.755 5.627 -13.553 1.00 89.25 122 ASN A CA 1
ATOM 940 C C . ASN A 1 122 ? -1.403 4.368 -14.149 1.00 89.25 122 ASN A C 1
ATOM 942 O O . ASN A 1 122 ? -1.471 3.351 -13.471 1.00 89.25 122 ASN A O 1
ATOM 94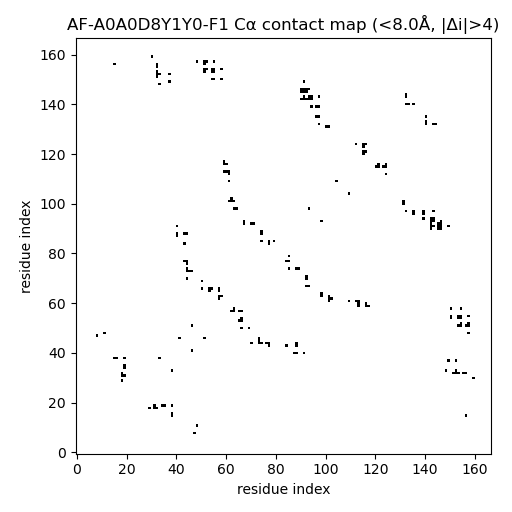6 N N . LEU A 1 123 ? -1.820 4.398 -15.422 1.00 93.12 123 LEU A N 1
ATOM 947 C CA . LEU A 1 123 ? -2.426 3.232 -16.076 1.00 93.12 123 LEU A CA 1
ATOM 948 C C . LEU A 1 123 ? -1.432 2.070 -16.200 1.00 93.12 123 LEU A C 1
ATOM 950 O O . LEU A 1 123 ? -1.787 0.917 -15.976 1.00 93.12 123 LEU A O 1
ATOM 954 N N . GLU A 1 124 ? -0.190 2.363 -16.572 1.00 95.19 124 GLU A N 1
ATOM 955 C CA . GLU A 1 124 ? 0.867 1.366 -16.691 1.00 95.19 124 GLU A CA 1
ATOM 956 C C . GLU A 1 124 ? 1.276 0.820 -15.322 1.00 95.19 124 GLU A C 1
ATOM 958 O O . GLU A 1 124 ? 1.432 -0.390 -15.171 1.00 95.19 124 GLU A O 1
ATOM 963 N N . LEU A 1 125 ? 1.378 1.683 -14.309 1.00 93.88 125 LEU A N 1
ATOM 964 C CA . LEU A 1 125 ? 1.621 1.265 -12.925 1.00 93.88 125 LEU A CA 1
ATOM 965 C C . LEU A 1 125 ? 0.508 0.333 -12.423 1.00 93.88 125 LEU A C 1
ATOM 967 O O . LEU A 1 125 ? 0.800 -0.725 -11.861 1.00 93.88 125 LEU A O 1
ATOM 971 N N . ASP A 1 126 ? -0.753 0.666 -12.712 1.00 93.69 126 ASP A N 1
ATOM 972 C CA . ASP A 1 126 ? -1.913 -0.168 -12.394 1.00 93.69 126 ASP A CA 1
ATOM 973 C C . ASP A 1 126 ? -1.861 -1.521 -13.120 1.00 93.69 126 ASP A C 1
ATOM 975 O O . ASP A 1 126 ? -2.214 -2.561 -12.561 1.00 93.69 126 ASP A O 1
ATOM 979 N N . GLN A 1 127 ? -1.411 -1.558 -14.374 1.00 95.38 127 GLN A N 1
ATOM 980 C CA . GLN A 1 127 ? -1.251 -2.816 -15.107 1.00 95.38 127 GLN A CA 1
ATOM 981 C C . GLN A 1 127 ? -0.151 -3.690 -14.505 1.00 95.38 127 GLN A C 1
ATOM 983 O O . GLN A 1 127 ? -0.349 -4.898 -14.363 1.00 95.38 127 GLN A O 1
ATOM 988 N N . ILE A 1 128 ? 0.981 -3.096 -14.119 1.00 95.69 128 ILE A N 1
ATOM 989 C CA . ILE A 1 128 ? 2.090 -3.827 -13.499 1.00 95.69 128 ILE A CA 1
ATOM 990 C C . ILE A 1 128 ? 1.642 -4.410 -12.160 1.00 95.69 128 ILE A C 1
ATOM 992 O O . ILE A 1 128 ? 1.842 -5.603 -11.930 1.00 95.69 128 ILE A O 1
ATOM 996 N N . ILE A 1 129 ? 0.989 -3.621 -11.299 1.00 95.56 129 ILE A N 1
ATOM 997 C CA . ILE A 1 129 ? 0.575 -4.114 -9.981 1.00 95.56 129 ILE A CA 1
ATOM 998 C C . ILE A 1 129 ? -0.497 -5.196 -10.112 1.00 95.56 129 ILE A C 1
ATOM 1000 O O . ILE A 1 129 ? -0.442 -6.204 -9.413 1.00 95.56 129 ILE A O 1
ATOM 1004 N N . ASN A 1 130 ? -1.420 -5.060 -11.071 1.00 96.31 130 ASN A N 1
ATOM 1005 C CA . ASN A 1 130 ? -2.383 -6.114 -11.380 1.00 96.31 130 ASN A CA 1
ATOM 1006 C C . ASN A 1 130 ? -1.696 -7.379 -11.906 1.00 96.31 130 ASN A C 1
ATOM 1008 O O . ASN A 1 130 ? -2.106 -8.477 -11.542 1.00 96.31 130 ASN A O 1
ATOM 1012 N N . GLY A 1 131 ? -0.645 -7.244 -12.718 1.00 96.69 131 GLY A N 1
ATOM 1013 C CA . GLY A 1 131 ? 0.181 -8.365 -13.160 1.00 96.69 131 GLY A CA 1
ATOM 1014 C C . GLY A 1 131 ? 0.846 -9.096 -11.992 1.00 96.69 131 GLY A C 1
ATOM 1015 O O . GLY A 1 131 ? 0.772 -10.321 -11.925 1.00 96.69 131 GLY A O 1
ATOM 1016 N N . VAL A 1 132 ? 1.422 -8.352 -11.039 1.00 96.44 132 VAL A N 1
ATOM 1017 C CA . VAL A 1 132 ? 1.985 -8.915 -9.799 1.00 96.44 132 VAL A CA 1
ATOM 1018 C C . VAL A 1 132 ? 0.899 -9.642 -9.009 1.00 96.44 132 VAL A C 1
ATOM 1020 O O . VAL A 1 132 ? 1.070 -10.813 -8.685 1.00 96.44 132 VAL A O 1
ATOM 1023 N N . ILE A 1 133 ? -0.251 -9.004 -8.773 1.00 97.19 133 ILE A N 1
ATOM 1024 C CA . ILE A 1 133 ? -1.374 -9.608 -8.042 1.00 97.19 133 ILE A CA 1
ATOM 1025 C C . ILE A 1 133 ? -1.839 -10.900 -8.720 1.00 97.19 133 ILE A C 1
ATOM 1027 O O . ILE A 1 133 ? -2.003 -11.904 -8.045 1.00 97.19 133 ILE A O 1
ATOM 1031 N N . LEU A 1 134 ? -2.027 -10.909 -10.041 1.00 97.38 134 LEU A N 1
ATOM 1032 C CA . LEU A 1 134 ? -2.495 -12.088 -10.782 1.00 97.38 134 LEU A CA 1
ATOM 1033 C C . LEU A 1 134 ? -1.482 -13.242 -10.809 1.00 97.38 134 LEU A C 1
ATOM 1035 O O . LEU A 1 134 ? -1.858 -14.363 -11.140 1.00 97.38 134 LEU A O 1
ATOM 1039 N N . SER A 1 135 ? -0.216 -12.988 -10.469 1.00 96.62 135 SER A N 1
ATOM 1040 C CA . SER A 1 135 ? 0.798 -14.040 -10.327 1.00 96.62 135 SER A CA 1
ATOM 1041 C C . SER A 1 135 ? 0.735 -14.779 -8.982 1.00 96.62 135 SER A C 1
ATOM 1043 O O . SER A 1 135 ? 1.366 -15.824 -8.833 1.00 96.62 135 SER A O 1
ATOM 1045 N N . LEU A 1 136 ? -0.032 -14.259 -8.017 1.00 97.00 136 LEU A N 1
ATOM 1046 C CA . LEU A 1 136 ? -0.172 -14.821 -6.673 1.00 97.00 136 LEU A CA 1
ATOM 1047 C C . LEU A 1 136 ? -1.315 -15.854 -6.596 1.00 97.00 136 LEU A C 1
ATOM 1049 O O . LEU A 1 136 ? -2.253 -15.794 -7.399 1.00 97.00 136 LEU A O 1
ATOM 1053 N N . PRO A 1 137 ? -1.296 -16.764 -5.599 1.00 96.75 137 PRO A N 1
ATOM 1054 C CA . PRO A 1 137 ? -2.419 -17.662 -5.320 1.00 96.75 137 PRO A CA 1
ATOM 1055 C C . PRO A 1 137 ? -3.725 -16.899 -5.073 1.00 96.75 137 PRO A C 1
ATOM 1057 O O . PRO A 1 137 ? -3.705 -15.830 -4.462 1.00 96.75 137 PRO A O 1
ATOM 1060 N N . ASP A 1 138 ? -4.864 -17.455 -5.497 1.00 94.19 138 ASP A N 1
ATOM 1061 C CA . ASP A 1 138 ? -6.172 -16.775 -5.480 1.00 94.19 138 ASP A CA 1
ATOM 1062 C C . ASP A 1 138 ? -6.547 -16.186 -4.108 1.00 94.19 138 ASP A C 1
ATOM 1064 O O . ASP A 1 138 ? -7.063 -15.065 -4.034 1.00 94.19 138 ASP A O 1
ATOM 1068 N N . GLU A 1 139 ? -6.243 -16.894 -3.014 1.00 88.75 139 GLU A N 1
ATOM 1069 C CA . GLU A 1 139 ? -6.512 -16.418 -1.650 1.00 88.75 139 GLU A CA 1
ATOM 1070 C C . GLU A 1 139 ? -5.709 -15.150 -1.309 1.00 88.75 139 GLU A C 1
ATOM 1072 O O . GLU A 1 139 ? -6.223 -14.226 -0.671 1.00 88.75 139 GLU A O 1
ATOM 1077 N N . VAL A 1 140 ? -4.469 -15.074 -1.795 1.00 95.44 140 VAL A N 1
ATOM 1078 C CA . VAL A 1 140 ? -3.547 -13.949 -1.601 1.00 95.44 140 VAL A CA 1
ATOM 1079 C C . VAL A 1 140 ? -3.950 -12.763 -2.475 1.00 95.44 140 VAL A C 1
ATOM 1081 O O . VAL A 1 140 ? -3.884 -11.615 -2.030 1.00 95.44 140 VAL A O 1
ATOM 1084 N N . GLN A 1 141 ? -4.451 -13.010 -3.693 1.00 96.94 141 GLN A N 1
ATOM 1085 C CA . GLN A 1 141 ? -4.850 -11.933 -4.605 1.00 96.94 141 GLN A CA 1
ATOM 1086 C C . GLN A 1 141 ? -5.910 -11.017 -3.992 1.00 96.94 141 GLN A C 1
ATOM 1088 O O . GLN A 1 141 ? -5.885 -9.803 -4.196 1.00 96.94 141 GLN A O 1
ATOM 1093 N N . VAL A 1 142 ? -6.869 -11.582 -3.252 1.00 94.50 142 VAL A N 1
ATOM 1094 C CA . VAL A 1 142 ? -7.928 -10.798 -2.601 1.00 94.50 142 VAL A CA 1
ATOM 1095 C C . VAL A 1 142 ? -7.337 -9.875 -1.534 1.00 94.50 142 VAL A C 1
ATOM 1097 O O . VAL A 1 142 ? -7.720 -8.705 -1.471 1.00 94.50 142 VAL A O 1
ATOM 1100 N N . LYS A 1 143 ? -6.393 -10.371 -0.725 1.00 94.62 143 LYS A N 1
ATOM 1101 C CA . LYS A 1 143 ? -5.718 -9.577 0.311 1.00 94.62 143 LYS A CA 1
ATOM 1102 C C . LYS A 1 143 ? -4.853 -8.479 -0.318 1.00 94.62 143 LYS A C 1
ATOM 1104 O O . LYS A 1 143 ? -4.996 -7.316 0.050 1.00 94.62 143 LYS A O 1
ATOM 1109 N N . ALA A 1 144 ? -4.087 -8.807 -1.359 1.00 97.00 144 ALA A N 1
ATOM 1110 C CA . ALA A 1 144 ? -3.282 -7.845 -2.111 1.00 97.00 144 ALA A CA 1
ATOM 1111 C C . ALA A 1 144 ? -4.129 -6.730 -2.755 1.00 97.00 144 ALA A C 1
ATOM 1113 O O . ALA A 1 144 ? -3.784 -5.554 -2.661 1.00 97.00 144 ALA A O 1
ATOM 1114 N N . ARG A 1 145 ? -5.289 -7.063 -3.345 1.00 96.19 145 ARG A N 1
ATOM 1115 C CA . ARG A 1 145 ? -6.223 -6.053 -3.879 1.00 96.19 145 ARG A CA 1
ATOM 1116 C C . ARG A 1 145 ? -6.750 -5.131 -2.782 1.00 96.19 145 ARG A C 1
ATOM 1118 O O . ARG A 1 145 ? -6.779 -3.921 -2.985 1.00 96.19 145 ARG A O 1
ATOM 1125 N N . ASN A 1 146 ? -7.139 -5.670 -1.625 1.00 95.25 146 ASN A N 1
ATOM 1126 C CA . ASN A 1 146 ? -7.602 -4.844 -0.505 1.00 95.25 146 ASN A CA 1
ATOM 1127 C C . ASN A 1 146 ? -6.500 -3.907 -0.007 1.00 95.25 146 ASN A C 1
ATOM 1129 O O . ASN A 1 146 ? -6.762 -2.721 0.185 1.00 95.25 146 ASN A O 1
ATOM 1133 N N . PHE A 1 147 ? -5.277 -4.418 0.136 1.00 96.75 147 PHE A N 1
ATOM 1134 C CA . PHE A 1 147 ? -4.123 -3.608 0.499 1.00 96.75 147 PHE A CA 1
ATOM 1135 C C . PHE A 1 147 ? -3.900 -2.467 -0.502 1.00 96.75 147 PHE A C 1
ATOM 1137 O O . PHE A 1 147 ? -3.847 -1.306 -0.104 1.00 96.75 147 PHE A O 1
ATOM 1144 N N . MET A 1 148 ? -3.897 -2.749 -1.808 1.00 96.12 148 MET A N 1
ATOM 1145 C CA . MET A 1 148 ? -3.736 -1.704 -2.826 1.00 96.12 148 MET A CA 1
ATOM 1146 C C . MET A 1 148 ? -4.881 -0.681 -2.831 1.00 96.12 148 MET A C 1
ATOM 1148 O O . MET A 1 148 ? -4.642 0.506 -3.048 1.00 96.12 148 MET A O 1
ATOM 1152 N N . MET A 1 149 ? -6.120 -1.090 -2.533 1.00 94.56 149 MET A N 1
ATOM 1153 C CA . MET A 1 149 ? -7.225 -0.140 -2.343 1.00 94.56 149 MET A CA 1
ATOM 1154 C C . MET A 1 149 ? -6.991 0.790 -1.146 1.00 94.56 149 MET A C 1
ATOM 1156 O O . MET A 1 149 ? -7.271 1.989 -1.243 1.00 94.56 149 MET A O 1
ATOM 1160 N N . LEU A 1 150 ? -6.482 0.260 -0.026 1.00 95.31 150 LEU A N 1
ATOM 1161 C CA . LEU A 1 150 ? -6.096 1.074 1.127 1.00 95.31 150 LEU A CA 1
ATOM 1162 C C . LEU A 1 150 ? -4.996 2.060 0.721 1.00 95.31 150 LEU A C 1
ATOM 1164 O O . LEU A 1 150 ? -5.178 3.259 0.901 1.00 95.31 150 LEU A O 1
ATOM 1168 N N . MET A 1 151 ? -3.917 1.588 0.096 1.00 95.50 151 MET A N 1
ATOM 1169 C CA . MET A 1 151 ? -2.796 2.433 -0.329 1.00 95.50 151 MET A CA 1
ATOM 1170 C C . MET A 1 151 ? -3.229 3.565 -1.270 1.00 95.50 151 MET A C 1
ATOM 1172 O O . MET A 1 151 ? -2.886 4.723 -1.034 1.00 95.50 151 MET A O 1
ATOM 1176 N N . ASN A 1 152 ? -4.060 3.274 -2.275 1.00 92.69 152 ASN A N 1
ATOM 1177 C CA . ASN A 1 152 ? -4.622 4.292 -3.169 1.00 92.69 152 ASN A CA 1
ATOM 1178 C C . ASN A 1 152 ? -5.464 5.332 -2.415 1.00 92.69 152 ASN A C 1
ATOM 1180 O O . ASN A 1 152 ? -5.369 6.531 -2.688 1.00 92.69 152 ASN A O 1
ATOM 1184 N N . THR A 1 153 ? -6.244 4.889 -1.425 1.00 91.81 153 THR A N 1
ATOM 1185 C CA . THR A 1 153 ? -7.017 5.794 -0.564 1.00 91.81 153 THR A CA 1
ATOM 1186 C C . THR A 1 153 ? -6.092 6.700 0.247 1.00 91.81 153 THR A C 1
ATOM 1188 O O . THR A 1 153 ? -6.345 7.900 0.339 1.00 91.81 153 THR A O 1
ATOM 1191 N N . LEU A 1 154 ? -4.994 6.166 0.793 1.00 92.56 154 LEU A N 1
ATOM 1192 C CA . LEU A 1 154 ? -4.006 6.944 1.547 1.00 92.56 154 LEU A CA 1
ATOM 1193 C C . LEU A 1 154 ? -3.291 7.976 0.662 1.00 92.56 154 LEU A C 1
ATOM 1195 O O . LEU A 1 154 ? -3.147 9.127 1.070 1.00 92.56 154 LEU A O 1
ATOM 1199 N N . VAL A 1 155 ? -2.913 7.614 -0.568 1.00 90.69 155 VAL A N 1
ATOM 1200 C CA . VAL A 1 155 ? -2.317 8.547 -1.545 1.00 90.69 155 VAL A CA 1
ATOM 1201 C C . VAL A 1 155 ? -3.285 9.675 -1.906 1.00 90.69 155 VAL A C 1
ATOM 1203 O O . VAL A 1 155 ? -2.897 10.849 -1.945 1.00 90.69 155 VAL A O 1
ATOM 1206 N N . CYS A 1 156 ? -4.554 9.344 -2.153 1.00 89.81 156 CYS A N 1
ATOM 1207 C CA . CYS A 1 156 ? -5.571 10.353 -2.425 1.00 89.81 156 CYS A CA 1
ATOM 1208 C C . CYS A 1 156 ? -5.778 11.270 -1.212 1.00 89.81 156 CYS A C 1
ATOM 1210 O O . CYS A 1 156 ? -5.756 12.494 -1.359 1.00 89.81 156 CYS A O 1
ATOM 1212 N N . LEU A 1 157 ? -5.878 10.697 -0.005 1.00 86.81 157 LEU A N 1
ATOM 1213 C CA . LEU A 1 157 ? -5.994 11.450 1.243 1.00 86.81 157 LEU A CA 1
ATOM 1214 C C . LEU A 1 157 ? -4.822 12.415 1.418 1.00 86.81 157 LEU A C 1
ATOM 1216 O O . LEU A 1 157 ? -5.053 13.607 1.606 1.00 86.81 157 LEU A O 1
ATOM 1220 N N . HIS A 1 158 ? -3.582 11.945 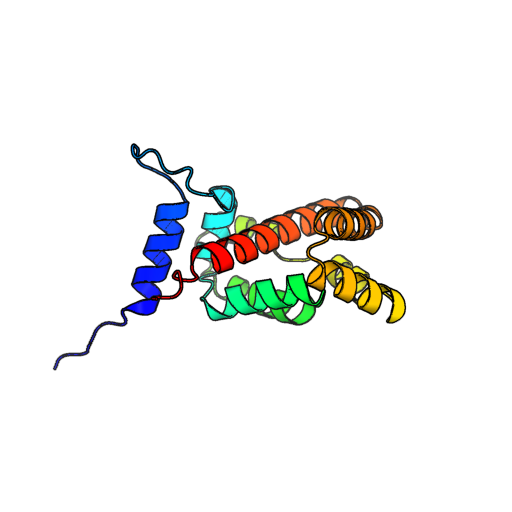1.263 1.00 88.00 158 HIS A N 1
ATOM 1221 C CA . HIS A 1 158 ? -2.393 12.798 1.296 1.00 88.00 158 HIS A CA 1
ATOM 1222 C C . HIS A 1 158 ? -2.533 13.998 0.349 1.00 88.00 158 HIS A C 1
ATOM 1224 O O . HIS A 1 158 ? -2.210 15.128 0.709 1.00 88.00 158 HIS A O 1
ATOM 1230 N N . SER A 1 159 ? -3.009 13.756 -0.873 1.00 82.94 159 SER A N 1
ATOM 1231 C CA . SER A 1 159 ? -3.125 14.782 -1.915 1.00 82.94 159 SER A CA 1
ATOM 1232 C C . SER A 1 159 ? -4.234 15.795 -1.614 1.00 82.94 159 SER A C 1
ATOM 1234 O O . SER A 1 159 ? -4.054 16.983 -1.854 1.00 82.94 159 SER A O 1
ATOM 1236 N N . SER A 1 160 ? -5.348 15.352 -1.023 1.00 76.75 160 SER A N 1
ATOM 1237 C CA . SER A 1 160 ? -6.449 16.223 -0.582 1.00 76.75 160 SER A CA 1
ATOM 1238 C C . SER A 1 160 ? -6.100 17.095 0.633 1.00 76.75 160 SER A C 1
ATOM 1240 O O . SER A 1 160 ? -6.747 18.109 0.888 1.00 76.75 160 SER A O 1
ATOM 1242 N N . LEU A 1 161 ? -5.080 16.697 1.398 1.00 67.44 161 LEU A N 1
ATOM 1243 C CA . LEU A 1 161 ? -4.685 17.348 2.647 1.00 67.44 161 LEU A CA 1
ATOM 1244 C C . LEU A 1 161 ? -3.580 18.396 2.452 1.00 67.44 161 LEU A C 1
ATOM 1246 O O . LEU A 1 161 ? -3.335 19.180 3.370 1.00 67.44 161 LEU A O 1
ATOM 1250 N N . GLN A 1 162 ? -2.944 18.455 1.276 1.00 63.50 162 GLN A N 1
ATOM 1251 C CA . GLN A 1 162 ? -2.022 19.537 0.934 1.00 63.50 162 GLN A CA 1
ATOM 1252 C C . GLN A 1 162 ? -2.811 20.835 0.696 1.00 63.50 162 GLN A C 1
ATOM 1254 O O . GLN A 1 162 ? -3.636 20.913 -0.211 1.00 63.50 162 GLN A O 1
ATOM 1259 N N . GLU A 1 163 ? -2.577 21.858 1.526 1.00 50.69 163 GLU A N 1
ATOM 1260 C CA . GLU A 1 163 ? -3.131 23.198 1.291 1.00 50.69 163 GLU A CA 1
ATOM 1261 C C . GLU A 1 163 ? -2.615 23.750 -0.050 1.00 50.69 163 GLU A C 1
ATOM 1263 O O . GLU A 1 163 ? -1.444 23.530 -0.384 1.00 50.69 163 GLU A O 1
ATOM 1268 N N . PRO A 1 164 ? -3.449 24.466 -0.834 1.00 47.88 164 PRO A N 1
ATOM 1269 C CA . PRO A 1 164 ? -2.948 25.167 -2.005 1.00 47.88 164 PRO A CA 1
ATOM 1270 C C . PRO A 1 164 ? -1.865 26.160 -1.557 1.00 47.88 164 PRO A C 1
ATOM 1272 O O . PRO A 1 164 ? -2.005 26.766 -0.490 1.00 47.88 164 PRO A O 1
ATOM 1275 N N . PRO A 1 165 ? -0.784 26.343 -2.335 1.00 44.31 165 PRO A N 1
ATOM 1276 C CA . PRO A 1 165 ? 0.217 27.344 -2.005 1.00 44.31 165 PRO A CA 1
ATOM 1277 C C . PRO A 1 165 ? -0.470 28.708 -1.893 1.00 44.31 165 PRO A C 1
ATOM 1279 O O . PRO A 1 165 ? -1.109 29.168 -2.840 1.00 44.31 165 PRO A O 1
ATOM 1282 N N . TYR A 1 166 ? -0.365 29.332 -0.717 1.00 44.22 166 TYR A N 1
ATOM 1283 C CA . TYR A 1 166 ? -0.731 30.730 -0.533 1.00 44.22 166 TYR A CA 1
ATOM 1284 C C . TYR A 1 166 ? 0.211 31.562 -1.413 1.00 44.22 166 TYR A C 1
ATOM 1286 O O . TYR A 1 166 ? 1.394 31.694 -1.093 1.00 44.22 166 TYR A O 1
ATOM 1294 N N . TYR A 1 167 ? -0.301 32.040 -2.547 1.00 46.91 167 TYR A N 1
ATOM 1295 C CA . TYR A 1 167 ? 0.350 33.055 -3.376 1.00 46.91 167 TYR A CA 1
ATOM 1296 C C . TYR A 1 167 ? -0.014 34.453 -2.883 1.00 46.91 167 TYR A C 1
ATOM 1298 O O . TYR A 1 167 ? -1.208 34.671 -2.571 1.00 46.91 167 TYR A O 1
#